Protein AF-A0A0M1J497-F1 (afdb_monomer)

Mean predicted aligned error: 5.31 Å

Structure (mmCIF, N/CA/C/O backbone):
data_AF-A0A0M1J497-F1
#
_entry.id   AF-A0A0M1J497-F1
#
loop_
_atom_site.group_PDB
_atom_site.id
_atom_site.type_symbol
_atom_site.label_atom_id
_atom_site.label_alt_id
_atom_site.label_comp_id
_atom_site.label_asym_id
_atom_site.label_entity_id
_atom_site.label_seq_id
_atom_site.pdbx_PDB_ins_code
_atom_site.Cartn_x
_atom_site.Cartn_y
_atom_site.Cartn_z
_atom_site.occupancy
_atom_site.B_iso_or_equiv
_atom_site.auth_seq_id
_atom_site.auth_comp_id
_atom_site.auth_asym_id
_atom_site.auth_atom_id
_atom_site.pdbx_PDB_model_num
ATOM 1 N N . MET A 1 1 ? -28.538 -1.712 1.362 1.00 61.16 1 MET A N 1
ATOM 2 C CA . MET A 1 1 ? -27.216 -1.282 0.856 1.00 61.16 1 MET A CA 1
ATOM 3 C C . MET A 1 1 ? -26.258 -1.172 2.027 1.00 61.16 1 MET A C 1
ATOM 5 O O . MET A 1 1 ? -26.648 -0.615 3.049 1.00 61.16 1 MET A O 1
ATOM 9 N N . SER A 1 2 ? -25.045 -1.703 1.901 1.00 81.38 2 SER A N 1
ATOM 10 C CA . SER A 1 2 ? -23.950 -1.422 2.835 1.00 81.38 2 SER A CA 1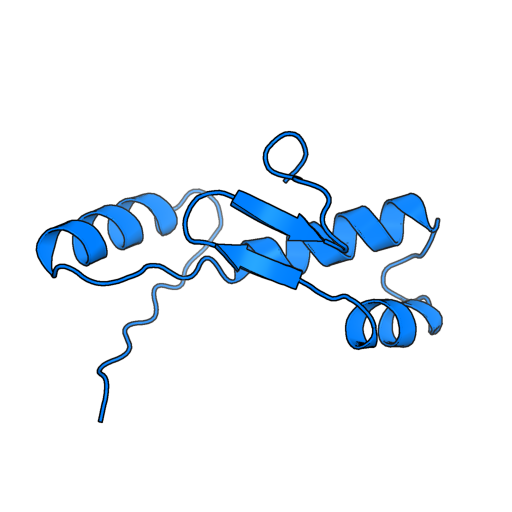
ATOM 11 C C . SER A 1 2 ? -23.401 -0.013 2.580 1.00 81.38 2 SER A C 1
ATOM 13 O O . SER A 1 2 ? -23.414 0.472 1.450 1.00 81.38 2 SER A O 1
ATOM 15 N N . ARG A 1 3 ? -22.965 0.675 3.638 1.00 90.50 3 ARG A N 1
ATOM 16 C CA . ARG A 1 3 ? -22.326 1.995 3.538 1.00 90.50 3 ARG A CA 1
ATOM 17 C C . ARG A 1 3 ? -20.821 1.811 3.327 1.00 90.50 3 ARG A C 1
ATOM 19 O O . ARG A 1 3 ? -20.230 0.941 3.959 1.00 90.50 3 ARG A O 1
ATOM 26 N N . ILE A 1 4 ? -20.220 2.635 2.469 1.00 93.69 4 ILE A N 1
ATOM 27 C CA . ILE A 1 4 ? -18.782 2.630 2.158 1.00 93.69 4 ILE A CA 1
ATOM 28 C C . ILE A 1 4 ? -18.235 4.037 2.407 1.00 93.69 4 ILE A C 1
ATOM 30 O O . ILE A 1 4 ? -18.871 5.020 2.030 1.00 93.69 4 ILE A O 1
ATOM 34 N N . ILE A 1 5 ? -17.070 4.126 3.049 1.00 93.69 5 ILE A N 1
ATOM 35 C CA . ILE A 1 5 ? -16.322 5.370 3.255 1.00 93.69 5 ILE A CA 1
ATOM 36 C C . ILE A 1 5 ? -14.926 5.164 2.666 1.00 93.69 5 ILE A C 1
ATOM 38 O O . ILE A 1 5 ? -14.262 4.187 3.009 1.00 93.69 5 ILE A O 1
ATOM 42 N N . THR A 1 6 ? -14.486 6.080 1.804 1.00 94.12 6 THR A N 1
ATOM 43 C CA . THR A 1 6 ? -13.122 6.113 1.259 1.00 94.12 6 THR A CA 1
ATOM 44 C C . THR A 1 6 ? -12.306 7.196 1.964 1.00 94.12 6 THR A C 1
ATOM 46 O O . THR A 1 6 ? -12.847 8.222 2.381 1.00 94.12 6 THR A O 1
ATOM 49 N N . ILE A 1 7 ? -11.010 6.948 2.166 1.00 92.88 7 ILE A N 1
ATOM 50 C CA . ILE A 1 7 ? -10.091 7.869 2.849 1.00 92.88 7 ILE A CA 1
ATOM 51 C C . ILE A 1 7 ? -8.821 7.979 2.006 1.00 92.88 7 ILE A C 1
ATOM 53 O O . ILE A 1 7 ? -7.972 7.089 2.034 1.00 92.88 7 ILE A O 1
ATOM 57 N N . ASP A 1 8 ? -8.686 9.096 1.295 1.00 91.75 8 ASP A N 1
ATOM 58 C CA . ASP A 1 8 ? -7.607 9.345 0.337 1.00 91.75 8 ASP A CA 1
ATOM 59 C C . ASP A 1 8 ? -6.671 10.475 0.787 1.00 91.75 8 ASP A C 1
ATOM 61 O O . ASP A 1 8 ? -7.002 11.300 1.639 1.00 91.75 8 ASP A O 1
ATOM 65 N N . GLY A 1 9 ? -5.456 10.493 0.236 1.00 90.88 9 GLY A N 1
ATOM 66 C CA . GLY A 1 9 ? -4.422 11.482 0.561 1.00 90.88 9 GLY A CA 1
ATOM 67 C C . GLY A 1 9 ? -2.991 10.936 0.443 1.00 90.88 9 GLY A C 1
ATOM 68 O O . GLY A 1 9 ? -2.792 9.729 0.278 1.00 90.88 9 GLY A O 1
ATOM 69 N N . PRO A 1 10 ? -1.969 11.798 0.552 1.00 91.38 10 PRO A N 1
ATOM 70 C CA . PRO A 1 10 ? -0.573 11.439 0.290 1.00 91.38 10 PRO A CA 1
ATOM 71 C C . PRO A 1 10 ? -0.007 10.438 1.305 1.00 91.38 10 PRO A C 1
ATOM 73 O O . PRO A 1 10 ? -0.585 10.206 2.370 1.00 91.38 10 PRO A O 1
ATOM 76 N N . SER A 1 11 ? 1.128 9.812 0.985 1.00 86.88 11 SER A N 1
ATOM 77 C CA . SER A 1 11 ? 1.835 8.949 1.942 1.00 86.88 11 SER A CA 1
ATOM 78 C C . SER A 1 11 ? 2.191 9.723 3.219 1.00 86.88 11 SER A C 1
ATOM 80 O O . SER A 1 11 ? 2.445 10.923 3.172 1.00 86.88 11 SER A O 1
ATOM 82 N N . GLY A 1 12 ? 2.158 9.052 4.373 1.00 87.38 12 GLY A N 1
ATOM 83 C CA . GLY A 1 12 ? 2.484 9.664 5.667 1.00 87.38 12 GLY A CA 1
ATOM 84 C C . GLY A 1 12 ? 1.411 10.575 6.283 1.00 87.38 12 GLY A C 1
ATOM 85 O O . GLY A 1 12 ? 1.579 10.997 7.419 1.00 87.38 12 GLY A O 1
ATOM 86 N N . SER A 1 13 ? 0.275 10.834 5.622 1.00 93.12 13 SER A N 1
ATOM 87 C CA . SER A 1 13 ? -0.775 11.720 6.170 1.00 93.12 13 SER A CA 1
ATOM 88 C C . SER A 1 13 ? -1.656 11.106 7.274 1.00 93.12 13 SER A C 1
ATOM 90 O O . SER A 1 13 ? -2.595 11.746 7.738 1.00 93.12 13 SER A O 1
ATOM 92 N N . GLY A 1 14 ? -1.397 9.859 7.692 1.00 91.50 14 GLY A N 1
ATOM 93 C CA . GLY A 1 14 ? -2.135 9.198 8.780 1.00 91.50 14 GLY A CA 1
ATOM 94 C C . GLY A 1 14 ? -3.459 8.520 8.390 1.00 91.50 14 GLY A C 1
ATOM 95 O O . GLY A 1 14 ? -4.224 8.133 9.272 1.00 91.50 14 GLY A O 1
ATOM 96 N N . LYS A 1 15 ? -3.732 8.327 7.090 1.00 92.31 15 LYS A N 1
ATOM 97 C CA . LYS A 1 15 ? -4.977 7.711 6.568 1.00 92.31 15 LYS A CA 1
ATOM 98 C C . LYS A 1 15 ? -5.311 6.361 7.192 1.00 92.31 15 LYS A C 1
ATOM 100 O O . LYS A 1 15 ? -6.428 6.164 7.655 1.00 92.31 15 LYS A O 1
ATOM 105 N N . SER A 1 1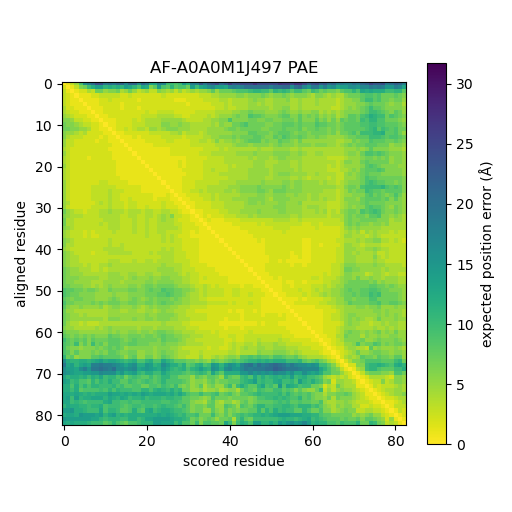6 ? -4.346 5.445 7.233 1.00 88.75 16 SER A N 1
ATOM 106 C CA . SER A 1 16 ? -4.564 4.102 7.780 1.00 88.75 16 SER A CA 1
ATOM 107 C C . SER A 1 16 ? -4.902 4.162 9.271 1.00 88.75 16 SER A C 1
ATOM 109 O O . SER A 1 16 ? -5.790 3.450 9.733 1.00 88.75 16 SER A O 1
ATOM 111 N N . THR A 1 17 ? -4.268 5.079 10.009 1.00 92.50 17 THR A N 1
ATOM 112 C CA . THR A 1 17 ? -4.559 5.318 11.427 1.00 92.50 17 THR A CA 1
ATOM 113 C C . THR A 1 17 ? -5.990 5.811 11.623 1.00 92.50 17 THR A C 1
ATOM 115 O O . THR A 1 17 ? -6.733 5.228 12.413 1.00 92.50 17 THR A O 1
ATOM 118 N N . ILE A 1 18 ? -6.415 6.850 10.894 1.00 94.38 18 ILE A N 1
ATOM 119 C CA . ILE A 1 18 ? -7.776 7.383 11.045 1.00 94.38 18 ILE A CA 1
ATOM 120 C C . ILE A 1 18 ? -8.838 6.391 10.545 1.00 94.38 18 ILE A C 1
ATOM 122 O O . ILE A 1 18 ? -9.883 6.259 11.180 1.00 94.38 18 ILE A O 1
ATOM 126 N N . ALA A 1 19 ? -8.551 5.628 9.485 1.00 92.88 19 ALA A N 1
ATOM 127 C CA . ALA A 1 19 ? -9.421 4.568 8.983 1.00 92.88 19 ALA A CA 1
ATOM 128 C C . ALA A 1 19 ? -9.646 3.473 10.036 1.00 92.88 19 ALA A C 1
ATOM 130 O O . ALA A 1 19 ? -10.789 3.108 10.311 1.00 92.88 19 ALA A O 1
ATOM 131 N N . ALA A 1 20 ? -8.573 2.998 10.678 1.00 91.25 20 ALA A N 1
ATOM 132 C CA . ALA A 1 20 ? -8.650 1.994 11.737 1.00 91.25 20 ALA A CA 1
ATOM 133 C C . ALA A 1 20 ? -9.433 2.498 12.960 1.00 91.25 20 ALA A C 1
ATOM 135 O O . ALA A 1 20 ? -10.270 1.774 13.506 1.00 91.25 20 ALA A O 1
ATOM 136 N N . LEU A 1 21 ? -9.208 3.750 13.372 1.00 95.06 21 LEU A N 1
ATOM 137 C CA . LEU A 1 21 ? -9.940 4.368 14.482 1.00 95.06 21 LEU A CA 1
ATOM 138 C C . LEU A 1 21 ? -11.434 4.523 14.169 1.00 95.06 21 LEU A C 1
ATOM 140 O O . LEU A 1 21 ? -12.275 4.203 15.014 1.00 95.06 21 LEU A O 1
ATOM 144 N N . LEU A 1 22 ? -11.771 4.976 12.959 1.00 95.00 22 LEU A N 1
ATOM 145 C CA . LEU A 1 22 ? -13.153 5.134 12.512 1.00 95.00 22 LEU A CA 1
ATOM 146 C C . LEU A 1 22 ? -13.871 3.782 12.450 1.00 95.00 22 LEU A C 1
ATOM 148 O O . LEU A 1 22 ? -14.951 3.632 13.018 1.00 95.00 22 LEU A O 1
ATOM 152 N N . ALA A 1 23 ? -13.245 2.781 11.832 1.00 93.62 23 ALA A N 1
ATOM 153 C CA . ALA A 1 23 ? -13.799 1.439 11.725 1.00 93.62 23 ALA A CA 1
ATOM 154 C C . ALA A 1 23 ? -14.025 0.801 13.101 1.00 93.62 23 ALA A C 1
ATOM 156 O O . ALA A 1 23 ? -15.112 0.288 13.362 1.00 93.62 23 ALA A O 1
ATOM 157 N N . LYS A 1 24 ? -13.064 0.933 14.028 1.00 94.31 24 LYS A N 1
ATOM 158 C CA . LYS A 1 24 ? -13.223 0.483 15.420 1.00 94.31 24 LYS A CA 1
ATOM 159 C C . LYS A 1 24 ? -14.418 1.151 16.101 1.00 94.31 24 LYS A C 1
ATOM 161 O O . LYS A 1 24 ? -15.183 0.474 16.780 1.00 94.31 24 LYS A O 1
ATOM 166 N N . LYS A 1 25 ? -14.596 2.464 15.916 1.00 96.31 25 LYS A N 1
ATOM 167 C CA . LYS A 1 25 ? -15.717 3.218 16.500 1.00 96.31 25 LYS A CA 1
ATOM 168 C C . LYS A 1 25 ? -17.071 2.802 15.916 1.00 96.31 25 LYS A C 1
ATOM 170 O O . LYS A 1 25 ? -18.068 2.839 16.627 1.00 96.31 25 LYS A O 1
ATOM 175 N N . MET A 1 26 ? -17.108 2.424 14.639 1.00 94.56 26 MET A N 1
ATOM 176 C CA . MET A 1 26 ? -18.338 2.051 13.933 1.00 94.56 26 MET A CA 1
ATOM 177 C C . MET A 1 26 ? -18.641 0.545 13.967 1.00 94.56 26 MET A C 1
ATOM 179 O O . MET A 1 26 ? -19.714 0.142 13.526 1.00 94.56 26 MET A O 1
ATOM 183 N N . GLY A 1 27 ? -17.720 -0.285 14.470 1.00 93.25 27 GLY A N 1
ATOM 184 C CA . GLY A 1 27 ? -17.814 -1.745 14.368 1.00 93.25 27 GLY A CA 1
ATOM 185 C C . GLY A 1 27 ? -17.702 -2.242 12.922 1.00 93.25 27 GLY A C 1
ATOM 186 O O . GLY A 1 27 ? -18.344 -3.220 12.556 1.00 93.25 27 GLY A O 1
ATOM 187 N N . TRP A 1 28 ? -16.962 -1.522 12.077 1.00 92.81 28 TRP A N 1
ATOM 188 C CA . TRP A 1 28 ? -16.809 -1.811 10.649 1.00 92.81 28 TRP A CA 1
ATOM 189 C C . TRP A 1 28 ? -15.461 -2.467 10.352 1.00 92.81 28 TRP A C 1
ATOM 191 O O . TRP A 1 28 ? -14.533 -2.432 11.161 1.00 92.81 28 TRP A O 1
ATOM 201 N N . HIS A 1 29 ? -15.347 -3.038 9.156 1.00 88.31 29 HIS A N 1
ATOM 202 C CA . HIS A 1 29 ? -14.080 -3.519 8.618 1.00 88.31 29 HIS A CA 1
ATOM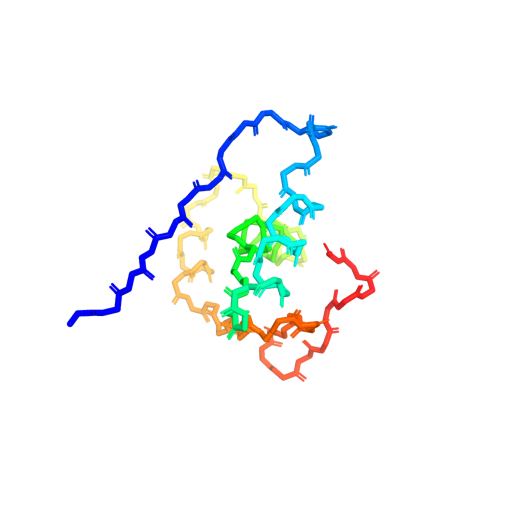 203 C C . HIS A 1 29 ? -13.339 -2.397 7.885 1.00 88.31 29 HIS A C 1
ATOM 205 O O . HIS A 1 29 ? -13.956 -1.525 7.272 1.00 88.31 29 HIS A O 1
ATOM 211 N N . THR A 1 30 ? -12.009 -2.445 7.923 1.00 88.75 30 THR A N 1
ATOM 212 C CA . THR A 1 30 ? -11.136 -1.632 7.070 1.00 88.75 30 THR A CA 1
ATOM 213 C C . THR A 1 30 ? -10.619 -2.459 5.908 1.00 88.75 30 THR A C 1
ATOM 215 O O . THR A 1 30 ? -10.251 -3.617 6.096 1.00 88.75 30 THR A O 1
ATOM 218 N N . LEU A 1 31 ? -10.496 -1.830 4.745 1.00 87.69 31 LEU A N 1
ATOM 219 C CA . LEU A 1 31 ? -9.800 -2.382 3.590 1.00 87.69 31 LEU A CA 1
ATOM 220 C C . LEU A 1 31 ? -8.633 -1.451 3.240 1.00 87.69 31 LEU A C 1
ATOM 222 O O . LEU A 1 31 ? -8.867 -0.290 2.910 1.00 87.69 31 LEU A O 1
ATOM 226 N N . ASP A 1 32 ? -7.393 -1.939 3.329 1.00 85.12 32 ASP A N 1
ATOM 227 C CA . ASP A 1 32 ? -6.214 -1.212 2.836 1.00 85.12 32 ASP A CA 1
ATOM 228 C C . ASP A 1 32 ? -5.967 -1.592 1.372 1.00 85.12 32 ASP A C 1
ATOM 230 O O . ASP A 1 32 ? -5.371 -2.627 1.072 1.00 85.12 32 ASP A O 1
ATOM 234 N N . SER A 1 33 ? -6.431 -0.749 0.449 1.00 84.25 33 SER A N 1
ATOM 235 C CA . SER A 1 33 ? -6.209 -0.938 -0.989 1.00 84.25 33 SER A CA 1
ATOM 236 C C . SER A 1 33 ? -4.727 -0.870 -1.374 1.00 84.25 33 SER 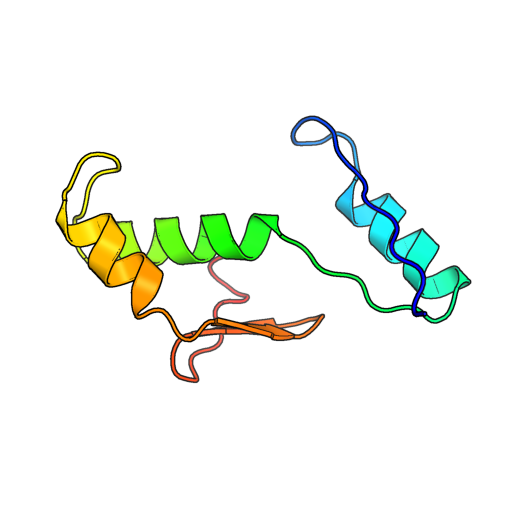A C 1
ATOM 238 O O . SER A 1 33 ? -4.326 -1.469 -2.371 1.00 84.25 33 SER A O 1
ATOM 240 N N . GLY A 1 34 ? -3.889 -0.201 -0.575 1.00 85.06 34 GLY A N 1
ATOM 241 C CA . GLY A 1 34 ? -2.454 -0.090 -0.815 1.00 85.06 34 GLY A CA 1
ATOM 242 C C . GLY A 1 34 ? -1.726 -1.432 -0.742 1.00 85.06 34 GLY A C 1
ATOM 243 O O . GLY A 1 34 ? -0.701 -1.599 -1.404 1.00 85.06 34 GLY A O 1
ATOM 244 N N . VAL A 1 35 ? -2.262 -2.400 0.009 1.00 84.81 35 VAL A N 1
ATOM 245 C CA . VAL A 1 35 ? -1.703 -3.756 0.099 1.00 84.81 35 VAL A CA 1
ATOM 246 C C . VAL A 1 35 ? -1.693 -4.442 -1.265 1.00 84.81 35 VAL A C 1
ATOM 248 O O . VAL A 1 35 ? -0.695 -5.069 -1.594 1.00 84.81 35 VAL A O 1
ATOM 251 N N . LEU A 1 36 ? -2.733 -4.279 -2.094 1.00 88.19 36 LEU A N 1
ATOM 252 C CA . LEU A 1 36 ? -2.793 -4.892 -3.432 1.00 88.19 36 LEU A CA 1
ATOM 253 C C . LEU A 1 36 ? -1.623 -4.450 -4.313 1.00 88.19 36 LEU A C 1
ATOM 255 O O . LEU A 1 36 ? -0.978 -5.268 -4.967 1.00 88.19 36 LEU A O 1
ATOM 259 N N . TYR A 1 37 ? -1.315 -3.153 -4.289 1.00 89.75 37 TYR A N 1
ATOM 260 C CA . TYR A 1 37 ? -0.203 -2.596 -5.052 1.00 89.75 37 TYR A CA 1
ATOM 261 C C . TYR A 1 37 ? 1.152 -3.067 -4.515 1.00 89.75 37 TYR A C 1
ATOM 263 O O . TYR A 1 37 ? 2.042 -3.376 -5.305 1.00 89.75 37 TYR A O 1
ATOM 271 N N . ARG A 1 38 ? 1.313 -3.162 -3.185 1.00 90.06 38 ARG A N 1
ATOM 272 C CA . ARG A 1 38 ? 2.543 -3.681 -2.562 1.00 90.06 38 ARG A CA 1
ATOM 273 C C . ARG A 1 38 ? 2.757 -5.161 -2.876 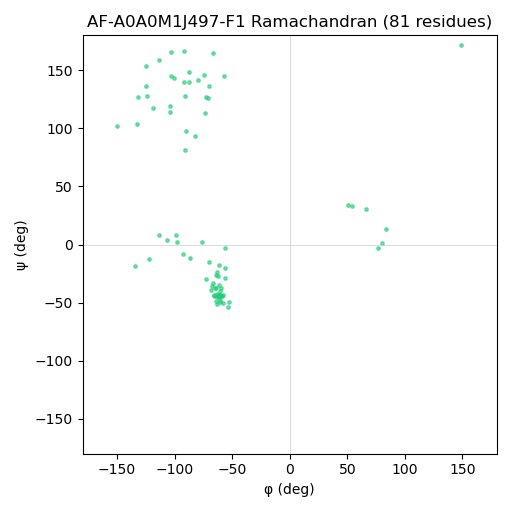1.00 90.06 38 ARG A C 1
ATOM 275 O O . ARG A 1 38 ? 3.853 -5.535 -3.274 1.00 90.06 38 ARG A O 1
ATOM 282 N N . VAL A 1 39 ? 1.701 -5.968 -2.777 1.00 91.12 39 VAL A N 1
ATOM 283 C CA . VAL A 1 39 ? 1.662 -7.378 -3.188 1.00 91.12 39 VAL A CA 1
ATOM 284 C C . VAL A 1 39 ? 2.111 -7.531 -4.639 1.00 91.12 39 VAL A C 1
ATOM 286 O O . VAL A 1 39 ? 3.038 -8.290 -4.916 1.00 91.12 39 VAL A O 1
ATOM 289 N N . LEU A 1 40 ? 1.489 -6.796 -5.565 1.00 92.94 40 LEU A N 1
ATOM 290 C CA . LEU A 1 40 ? 1.833 -6.880 -6.981 1.00 92.94 40 LEU A CA 1
ATOM 291 C C . LEU A 1 40 ? 3.286 -6.461 -7.229 1.00 92.94 40 LEU A C 1
ATOM 293 O O . LEU A 1 40 ? 3.997 -7.147 -7.955 1.00 92.94 40 LEU A O 1
ATOM 297 N N . GLY A 1 41 ? 3.742 -5.373 -6.602 1.00 93.88 41 GLY A N 1
ATOM 298 C CA . GLY A 1 41 ? 5.126 -4.909 -6.710 1.00 93.88 41 GLY A CA 1
ATOM 299 C C . GLY A 1 41 ? 6.138 -5.928 -6.183 1.00 93.88 41 GLY A C 1
ATOM 300 O O . GLY A 1 41 ? 7.139 -6.198 -6.845 1.00 93.88 41 GLY A O 1
ATOM 301 N N . PHE A 1 42 ? 5.854 -6.545 -5.035 1.00 92.94 42 PHE A N 1
ATOM 302 C CA . PHE A 1 42 ? 6.674 -7.619 -4.476 1.00 92.94 42 PHE A CA 1
ATOM 303 C C . PHE A 1 42 ? 6.739 -8.816 -5.430 1.00 92.94 42 PHE A C 1
ATOM 305 O O . PHE A 1 42 ? 7.825 -9.269 -5.784 1.00 92.94 42 PHE A O 1
ATOM 312 N N . MET A 1 43 ? 5.593 -9.286 -5.924 1.00 93.31 43 MET A N 1
ATOM 313 C CA . MET A 1 43 ? 5.538 -10.423 -6.845 1.00 93.31 43 MET A CA 1
ATOM 314 C C . MET A 1 43 ? 6.213 -10.118 -8.186 1.00 93.31 43 MET A C 1
ATOM 316 O O . MET A 1 43 ? 6.910 -10.976 -8.723 1.00 93.31 43 MET A O 1
ATOM 320 N N . ALA A 1 44 ? 6.074 -8.898 -8.707 1.00 95.75 44 ALA A N 1
ATOM 321 C CA . ALA A 1 44 ? 6.788 -8.451 -9.898 1.00 95.75 44 ALA A CA 1
ATOM 322 C C . ALA A 1 44 ? 8.307 -8.484 -9.677 1.00 95.75 44 ALA A C 1
ATOM 324 O O . ALA A 1 44 ? 9.028 -9.046 -10.500 1.00 95.75 44 ALA A O 1
ATOM 325 N N . SER A 1 45 ? 8.783 -7.981 -8.530 1.00 94.56 45 SER A N 1
ATOM 326 C CA . SER A 1 45 ? 10.198 -8.038 -8.147 1.00 94.56 45 SER A CA 1
ATOM 327 C C . SER A 1 45 ? 10.710 -9.478 -8.056 1.00 94.56 45 SER A C 1
ATOM 329 O O . SER A 1 45 ? 11.767 -9.781 -8.600 1.00 94.56 45 SER A O 1
ATOM 331 N N . GLN A 1 46 ? 9.950 -10.387 -7.437 1.00 93.94 46 GLN A N 1
ATOM 332 C CA . GLN A 1 46 ? 10.315 -11.808 -7.342 1.00 93.94 46 GLN A CA 1
ATOM 333 C C . GLN A 1 46 ? 10.405 -12.495 -8.716 1.00 93.94 46 GLN A C 1
ATOM 335 O O . GLN A 1 46 ? 11.154 -13.457 -8.874 1.00 93.94 46 GLN A O 1
ATOM 340 N N . ASN A 1 47 ? 9.669 -11.995 -9.713 1.00 94.50 47 ASN A N 1
ATOM 341 C CA . ASN A 1 47 ? 9.669 -12.504 -11.086 1.00 94.50 47 ASN A CA 1
ATOM 342 C C . ASN A 1 47 ? 10.570 -11.691 -12.040 1.00 94.50 47 ASN A C 1
ATOM 344 O O . ASN A 1 47 ? 10.554 -11.941 -13.243 1.00 94.50 47 ASN A O 1
ATOM 348 N N . ASN A 1 48 ? 11.366 -10.742 -11.526 1.00 96.81 48 ASN A N 1
ATOM 349 C CA . ASN A 1 48 ? 12.211 -9.828 -12.309 1.00 96.81 48 ASN A CA 1
ATOM 350 C C . ASN A 1 48 ? 11.446 -9.039 -13.390 1.00 96.81 48 ASN A C 1
ATOM 352 O O . ASN A 1 48 ? 11.986 -8.743 -14.456 1.00 96.81 48 ASN A O 1
ATOM 356 N N . LEU A 1 49 ? 10.184 -8.701 -13.124 1.00 97.44 49 LEU A N 1
ATOM 357 C CA . LEU A 1 49 ? 9.345 -7.920 -14.028 1.00 97.44 49 LEU A CA 1
AT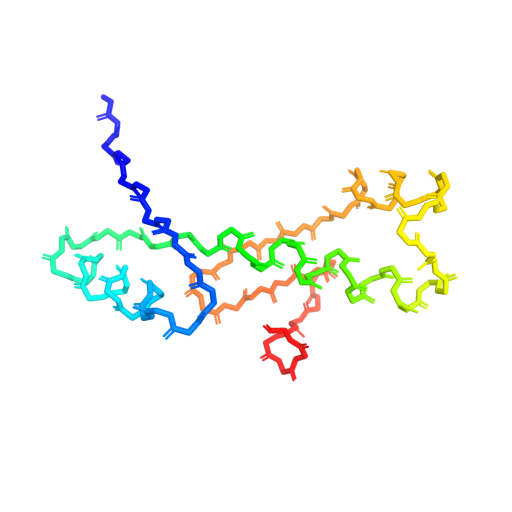OM 358 C C . LEU A 1 49 ? 9.464 -6.430 -13.711 1.00 97.44 49 LEU A C 1
ATOM 360 O O . LEU A 1 49 ? 9.463 -6.019 -12.549 1.00 97.44 49 LEU A O 1
ATOM 364 N N . THR A 1 50 ? 9.519 -5.604 -14.754 1.00 95.81 50 THR A N 1
ATOM 365 C CA . THR A 1 50 ? 9.449 -4.145 -14.619 1.00 95.81 50 THR A CA 1
ATOM 366 C C . THR A 1 50 ? 8.005 -3.659 -14.737 1.00 95.81 50 THR A C 1
ATOM 368 O O . THR A 1 50 ? 7.122 -4.376 -15.206 1.00 95.81 50 THR A O 1
ATOM 371 N N . ALA A 1 51 ? 7.753 -2.403 -14.356 1.00 92.44 51 ALA A N 1
ATOM 372 C CA . ALA A 1 51 ? 6.423 -1.792 -14.451 1.00 92.44 51 ALA A CA 1
ATOM 373 C C . ALA A 1 51 ? 5.871 -1.708 -15.890 1.00 92.44 51 ALA A C 1
ATOM 375 O O . ALA A 1 51 ? 4.673 -1.510 -16.073 1.00 92.44 51 ALA A O 1
ATOM 376 N N . THR A 1 52 ? 6.730 -1.839 -16.904 1.00 94.88 52 THR A N 1
ATOM 377 C CA . THR A 1 52 ? 6.353 -1.803 -18.324 1.00 94.88 52 THR A CA 1
ATOM 378 C C . THR A 1 52 ? 6.406 -3.177 -18.988 1.00 94.88 52 THR A C 1
ATOM 380 O O . THR A 1 52 ? 6.219 -3.265 -20.199 1.00 94.88 52 THR A O 1
ATOM 383 N N . ASP A 1 53 ? 6.696 -4.242 -18.238 1.00 96.50 53 ASP A N 1
ATOM 384 C CA . ASP A 1 53 ? 6.723 -5.594 -18.786 1.00 96.50 53 ASP A CA 1
ATOM 385 C C . ASP A 1 53 ? 5.289 -6.061 -19.110 1.00 96.50 53 ASP A C 1
ATOM 387 O O . ASP A 1 53 ? 4.431 -6.047 -18.221 1.00 96.50 53 ASP A O 1
ATOM 391 N N . PRO A 1 54 ? 4.992 -6.505 -20.346 1.00 94.25 54 PRO A N 1
ATOM 392 C CA . PRO A 1 54 ? 3.666 -7.008 -20.709 1.00 94.25 54 PRO A CA 1
ATOM 393 C C . PRO A 1 54 ? 3.177 -8.172 -19.833 1.00 94.25 54 PRO A C 1
ATOM 395 O O . PRO A 1 54 ? 1.971 -8.316 -19.624 1.00 94.25 54 PRO A O 1
ATOM 398 N N . LYS A 1 55 ? 4.092 -8.981 -19.281 1.00 96.19 55 LYS A N 1
ATOM 399 C CA . LYS A 1 55 ? 3.767 -10.105 -18.387 1.00 96.19 55 LYS A CA 1
ATOM 400 C C . LYS A 1 55 ? 3.249 -9.653 -17.024 1.00 96.19 55 LYS A C 1
ATOM 402 O O . LYS A 1 55 ? 2.654 -10.451 -16.304 1.00 96.19 55 LYS A O 1
ATOM 407 N N . LEU A 1 56 ? 3.429 -8.381 -16.661 1.00 96.19 56 LEU A N 1
ATOM 408 C CA . LEU A 1 56 ? 2.907 -7.839 -15.409 1.00 96.19 56 LEU A CA 1
ATOM 409 C C . LEU A 1 56 ? 1.377 -7.928 -15.345 1.00 96.19 56 LEU A C 1
ATOM 411 O O . LEU A 1 56 ? 0.827 -8.189 -14.277 1.00 96.19 56 LEU A O 1
ATOM 415 N N . LEU A 1 57 ? 0.691 -7.756 -16.481 1.00 94.44 57 LEU A N 1
ATOM 416 C CA . LEU A 1 57 ? -0.765 -7.881 -16.557 1.00 94.44 57 LEU A CA 1
ATOM 417 C C . LEU A 1 57 ? -1.225 -9.316 -16.273 1.00 94.44 57 LEU A C 1
ATOM 419 O O . LEU A 1 57 ? -2.183 -9.524 -15.530 1.00 94.44 57 LEU A O 1
ATOM 423 N N . GLU A 1 58 ? -0.531 -10.300 -16.841 1.00 95.06 58 GLU A N 1
ATOM 424 C CA . GLU A 1 58 ? -0.806 -11.716 -16.597 1.00 95.06 58 GLU A CA 1
ATOM 425 C C . GLU A 1 58 ? -0.582 -12.069 -15.123 1.00 95.06 58 GLU A C 1
ATOM 427 O O . GLU A 1 58 ? -1.446 -12.688 -14.502 1.00 95.06 58 GLU A O 1
ATOM 432 N N . LEU A 1 59 ? 0.526 -11.606 -14.533 1.00 94.25 59 LEU A N 1
ATOM 433 C CA . LEU A 1 59 ? 0.789 -11.778 -13.106 1.00 94.25 59 LEU A CA 1
ATOM 434 C C . LEU A 1 59 ? -0.331 -11.159 -12.259 1.00 94.25 59 LEU A C 1
ATOM 436 O O . LEU A 1 59 ? -0.887 -11.837 -11.403 1.00 94.25 59 LEU A O 1
ATOM 440 N N . ALA A 1 60 ? -0.699 -9.902 -12.519 1.00 92.94 60 ALA A N 1
ATOM 441 C CA . ALA A 1 60 ? -1.742 -9.203 -11.771 1.00 92.94 60 ALA A CA 1
ATOM 442 C C . ALA A 1 60 ? -3.106 -9.905 -11.845 1.00 92.94 60 ALA A C 1
ATOM 444 O O . ALA A 1 60 ? -3.826 -9.947 -10.852 1.00 92.94 60 ALA A O 1
ATOM 445 N N . THR A 1 61 ? -3.447 -10.471 -13.004 1.00 92.12 61 THR A N 1
ATOM 446 C CA . THR A 1 61 ? -4.737 -11.142 -13.231 1.00 92.12 61 THR A CA 1
ATOM 447 C C . THR A 1 61 ? -4.821 -12.493 -12.517 1.00 92.12 61 THR A C 1
ATOM 449 O O . THR A 1 61 ? -5.904 -12.905 -12.113 1.00 92.12 61 THR A O 1
ATOM 452 N N . ASN A 1 62 ? -3.685 -13.170 -12.342 1.00 91.69 62 ASN A N 1
ATOM 453 C CA . ASN A 1 62 ? -3.610 -14.504 -11.747 1.00 91.69 62 ASN A CA 1
ATOM 454 C C . ASN A 1 62 ? -3.234 -14.497 -10.255 1.00 91.69 62 ASN A C 1
ATOM 456 O O . ASN A 1 62 ? -3.076 -15.562 -9.659 1.00 91.69 62 ASN A O 1
ATOM 460 N N . LEU A 1 63 ? -3.061 -13.323 -9.640 1.00 88.62 63 LEU A N 1
ATOM 461 C CA . LEU A 1 63 ? -2.769 -13.221 -8.213 1.00 88.62 63 LEU A CA 1
ATOM 462 C C . LEU A 1 63 ? -4.017 -13.521 -7.376 1.00 88.62 63 LEU A C 1
ATOM 464 O O . LEU A 1 63 ? -4.957 -12.728 -7.340 1.00 88.62 63 LEU A O 1
ATOM 468 N N . ASP A 1 64 ? -3.986 -14.630 -6.637 1.00 86.75 64 ASP A N 1
ATOM 469 C CA . ASP A 1 64 ? -4.955 -14.906 -5.575 1.00 86.75 64 ASP A CA 1
ATOM 470 C C . ASP A 1 64 ? -4.535 -14.175 -4.294 1.00 86.75 64 ASP A C 1
ATOM 472 O O . ASP A 1 64 ? -3.698 -14.660 -3.526 1.00 86.75 64 ASP A O 1
ATOM 476 N N . VAL A 1 65 ? -5.071 -12.966 -4.102 1.00 83.56 65 VAL A N 1
ATOM 477 C CA . VAL A 1 65 ? -4.800 -12.128 -2.928 1.00 83.56 65 VAL A CA 1
ATOM 478 C C . VAL A 1 65 ? -5.986 -12.165 -1.980 1.00 83.56 65 VAL A C 1
ATOM 480 O O . VAL A 1 65 ? -7.065 -11.666 -2.312 1.00 83.56 65 VAL A O 1
ATOM 483 N N . GLN A 1 66 ? -5.772 -12.644 -0.755 1.00 83.06 66 GLN A N 1
ATOM 484 C CA . GLN A 1 66 ? -6.780 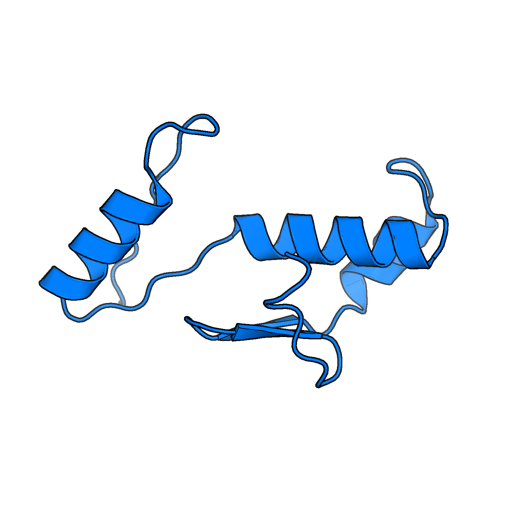-12.530 0.297 1.00 83.06 66 GLN A CA 1
ATOM 485 C C . GLN A 1 66 ? -6.377 -11.429 1.272 1.00 83.06 66 GLN A C 1
ATOM 487 O O . GLN A 1 66 ? -5.384 -11.511 2.001 1.00 83.06 66 GLN A O 1
ATOM 492 N N . LEU A 1 67 ? -7.179 -10.367 1.282 1.00 74.94 67 LEU A N 1
ATOM 493 C CA . LEU A 1 67 ? -7.014 -9.230 2.176 1.00 74.94 67 LEU A CA 1
ATOM 494 C C . LEU A 1 67 ? -7.811 -9.467 3.455 1.00 74.94 67 LEU A C 1
ATOM 496 O O . LEU A 1 67 ? -8.920 -8.959 3.625 1.00 74.94 67 LEU A O 1
ATOM 500 N N . ASN A 1 68 ? -7.234 -10.230 4.377 1.00 69.75 68 ASN A N 1
ATOM 501 C CA . ASN A 1 68 ? -7.771 -10.284 5.728 1.00 69.75 68 ASN A CA 1
ATOM 502 C C . ASN A 1 68 ? -7.301 -9.047 6.491 1.00 69.75 68 ASN A C 1
ATOM 504 O O . ASN A 1 68 ? -6.153 -8.627 6.365 1.00 69.75 68 ASN A O 1
ATOM 508 N N . THR A 1 69 ? -8.175 -8.483 7.327 1.00 61.25 69 THR A N 1
ATOM 509 C CA . THR A 1 69 ? -7.984 -7.200 8.042 1.00 61.25 69 THR A CA 1
ATOM 510 C C . THR A 1 69 ? -6.729 -7.110 8.925 1.00 61.25 69 THR A C 1
ATOM 512 O O . THR A 1 69 ? -6.476 -6.062 9.515 1.00 61.25 69 THR A O 1
ATOM 515 N N . LYS A 1 70 ? -5.946 -8.190 9.036 1.00 60.16 70 LYS A N 1
ATOM 516 C CA . LYS A 1 70 ? -4.700 -8.262 9.804 1.00 60.16 70 LYS A CA 1
ATOM 517 C C . LYS A 1 70 ? -3.533 -8.943 9.083 1.00 60.16 70 LYS A C 1
ATOM 519 O O . LYS A 1 70 ? -2.410 -8.772 9.539 1.00 60.16 70 LYS A O 1
ATOM 524 N N . GLN A 1 71 ? -3.776 -9.728 8.032 1.00 66.00 71 GLN A N 1
ATOM 525 C CA . GLN A 1 71 ? -2.764 -10.604 7.428 1.00 66.00 71 GLN A CA 1
ATOM 526 C C . GLN A 1 71 ? -3.051 -10.775 5.935 1.00 66.00 71 GLN A C 1
ATOM 528 O O . GLN A 1 71 ? -3.968 -11.522 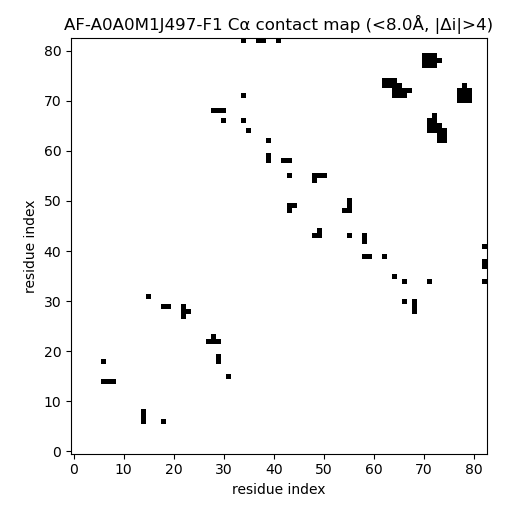5.580 1.00 66.00 71 GLN A O 1
ATOM 533 N N . PRO A 1 72 ? -2.323 -10.070 5.056 1.00 69.75 72 PRO A N 1
ATOM 534 C CA . PRO A 1 72 ? -2.400 -10.350 3.636 1.00 69.75 72 PRO A CA 1
ATOM 535 C C . PRO A 1 72 ? -1.738 -11.691 3.333 1.00 69.75 72 PRO A C 1
ATOM 537 O O . PRO A 1 72 ? -0.645 -11.976 3.827 1.00 69.75 72 PRO A O 1
ATOM 540 N N . ASN A 1 73 ? -2.391 -12.495 2.499 1.00 73.75 73 ASN A N 1
ATOM 541 C CA . ASN A 1 73 ? -1.810 -13.725 1.983 1.00 73.75 73 ASN A CA 1
ATOM 542 C C . ASN A 1 73 ? -1.832 -13.754 0.447 1.00 73.75 73 ASN A C 1
ATOM 544 O O . ASN A 1 73 ? -2.659 -13.095 -0.189 1.00 73.75 73 ASN A O 1
ATOM 548 N N . ILE A 1 74 ? -0.895 -14.506 -0.132 1.00 75.12 74 ILE A N 1
ATOM 549 C CA . ILE A 1 74 ? -0.877 -14.862 -1.557 1.00 75.12 74 ILE A CA 1
ATOM 550 C C . ILE A 1 74 ? -0.629 -16.355 -1.660 1.00 75.12 74 ILE A C 1
ATOM 552 O O . ILE A 1 74 ? 0.353 -16.844 -1.101 1.00 75.12 74 ILE A O 1
ATOM 556 N N . ASN A 1 75 ? -1.481 -17.082 -2.385 1.00 77.31 75 ASN A N 1
ATOM 557 C CA . ASN A 1 75 ? -1.340 -18.533 -2.573 1.00 77.31 75 ASN A CA 1
ATOM 558 C C . ASN A 1 75 ? -1.139 -19.295 -1.239 1.00 77.31 75 ASN A C 1
ATOM 560 O O . ASN A 1 75 ? -0.386 -20.266 -1.171 1.00 77.31 75 ASN A O 1
ATOM 564 N N . GLY 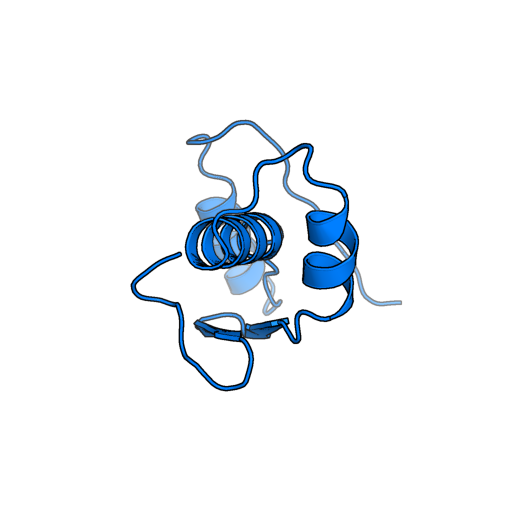A 1 76 ? -1.762 -18.818 -0.154 1.00 72.38 76 GLY A N 1
ATOM 565 C CA . GLY A 1 76 ? -1.627 -19.388 1.193 1.00 72.38 76 GLY A CA 1
ATOM 566 C C . GLY A 1 76 ? -0.368 -18.987 1.981 1.00 72.38 76 GLY A C 1
ATOM 567 O O . GLY A 1 76 ? -0.219 -19.432 3.117 1.00 72.38 76 GLY A O 1
ATOM 568 N N . LEU A 1 77 ? 0.516 -18.147 1.433 1.00 74.94 77 LEU A N 1
ATOM 569 C CA . LEU A 1 77 ? 1.692 -17.613 2.132 1.00 74.94 77 LEU A CA 1
ATOM 570 C C . LEU A 1 77 ? 1.359 -16.288 2.826 1.00 74.94 77 LEU A C 1
ATOM 572 O O . LEU A 1 77 ? 0.850 -15.373 2.180 1.00 74.94 77 LEU A O 1
ATOM 576 N N . ASP A 1 78 ? 1.668 -16.181 4.121 1.00 79.94 78 ASP A N 1
ATOM 577 C CA . ASP A 1 78 ? 1.574 -14.932 4.889 1.00 79.94 78 ASP A CA 1
ATOM 578 C C . ASP A 1 78 ? 2.699 -13.976 4.476 1.00 79.94 78 ASP A C 1
ATOM 580 O O . ASP A 1 78 ? 3.877 -14.339 4.482 1.00 79.94 78 ASP A O 1
ATOM 584 N N . LEU A 1 79 ? 2.324 -12.750 4.119 1.00 72.50 79 LEU A N 1
ATOM 585 C CA . LEU A 1 79 ? 3.244 -11.718 3.654 1.00 72.50 79 LEU A CA 1
ATOM 586 C C . LEU A 1 79 ? 3.364 -10.534 4.615 1.00 72.50 79 LEU A C 1
ATOM 588 O O . LEU A 1 79 ? 4.016 -9.547 4.293 1.00 72.50 79 LEU A O 1
ATOM 592 N N . SER A 1 80 ? 2.787 -10.622 5.810 1.00 76.88 80 SER A N 1
ATOM 593 C CA . SER A 1 80 ? 2.810 -9.545 6.809 1.00 76.88 80 SER A CA 1
ATOM 594 C C . SER A 1 80 ? 4.213 -9.063 7.212 1.00 76.88 80 SER A C 1
ATOM 596 O O . SER A 1 80 ? 4.354 -7.957 7.727 1.00 76.88 80 SER A O 1
ATOM 598 N N . SER A 1 81 ? 5.261 -9.862 6.983 1.00 73.06 81 SER A N 1
ATOM 599 C CA . SER A 1 81 ? 6.657 -9.496 7.256 1.00 73.06 81 SER A CA 1
ATOM 600 C C . SER A 1 81 ? 7.353 -8.751 6.111 1.00 73.06 81 SER A C 1
ATOM 602 O O . SER A 1 81 ? 8.447 -8.225 6.318 1.00 73.06 81 SER A O 1
ATOM 604 N N . VAL A 1 82 ? 6.753 -8.713 4.918 1.00 69.38 82 VAL A N 1
ATOM 605 C CA . VAL A 1 82 ? 7.378 -8.173 3.698 1.00 69.38 82 VAL A CA 1
ATOM 606 C C . VAL A 1 82 ? 6.599 -7.023 3.045 1.00 69.38 82 VAL A C 1
ATOM 608 O O . VAL A 1 82 ? 7.171 -6.335 2.199 1.00 69.38 82 VAL A O 1
ATOM 611 N N . ILE A 1 83 ? 5.341 -6.773 3.437 1.00 64.88 83 ILE A N 1
ATOM 612 C CA . ILE A 1 83 ? 4.453 -5.719 2.884 1.00 64.88 83 ILE A CA 1
ATOM 613 C C . ILE A 1 83 ? 3.584 -5.036 3.938 1.00 64.88 83 ILE A C 1
ATOM 615 O O . ILE A 1 83 ? 3.165 -3.881 3.657 1.00 64.88 83 ILE A O 1
#

Nearest PDB structures (foldseek):
  7l4a-assembly1_A  TM=8.794E-01  e=9.545E-04  Encephalitozoon cuniculi GB-M1
  3jbp-assembly1_E  TM=2.673E-01  e=8.789E+00  Plasmodium falciparum 3D7

Radius of gyration: 14.8 Å; Cα contacts (8 Å, |Δi|>4): 59; chains: 1; bounding box: 39×31×37 Å

Foldseek 3Di:
DDDDDDFDDDPPPCRVVVQVVVCVVVVHADDDPVVLVQVLVVVCVVVVHDPPRPCSVVSSVPWPWDGDSQFIDTPRDTCNVPD

Sequence (83 aa):
MSRIITIDGPSGSGKSTIAALLAKKMGWHTLDSGVLYRVLGFMASQNNLTATDPKLLELATNLDVQLNTKQPNINGLDLSSVI

Secondary structure (DSSP, 8-state):
----------TTSSHHHHHHHHHHHHTPPP--THHHHHHHHHHHHHTT--TT-THHHHHHHH--EEEETTEEEETTEE-TTT-

pLDDT: mean 87.2, std 9.65, range [60.16, 97.44]

Solvent-accessible surface area (backbone atoms only — not comparable to full-atom values): 5444 Å² total; per-residue (Å²): 134,87,87,84,85,86,81,86,78,68,88,90,74,51,55,70,59,53,45,51,54,51,19,64,75,68,76,50,85,63,81,71,70,66,52,60,56,44,52,48,51,52,52,30,55,78,68,74,48,53,98,82,40,78,63,50,58,58,52,63,72,68,58,57,70,47,82,47,87,85,48,42,30,47,88,88,41,79,39,69,92,82,106